Protein AF-T1AMI5-F1 (afdb_monomer)

Foldseek 3Di:
DDDDDDDDDPDPPPDDDDDDPDDPPPPPPPCVPFPFLPDAAPADKDKDKAQAAVLNVDDPVNVLVCCCVVQVDDSSQKGTWAGDNGMIITIGHPPGDDDD

pLDDT: mean 73.25, std 20.57, range [38.28, 97.75]

Solvent-accessible surface area (backbone atoms only — not comparable to full-atom values): 6698 Å² total; per-residue (Å²): 142,84,82,89,80,88,80,83,79,80,76,77,86,85,78,78,80,84,80,77,94,64,78,77,71,78,69,72,72,80,77,70,61,81,78,77,72,85,75,52,58,94,64,64,69,40,79,44,82,42,90,49,12,48,76,76,70,56,50,71,70,56,54,52,50,49,47,25,70,76,66,74,40,57,73,49,45,48,55,63,72,49,76,36,59,65,28,26,40,38,27,32,55,66,84,59,79,73,88,125

Sequence (100 aa):
DAPSARTREFAPDARDERHERGERPARPGAERGARATSGGTSGPLVTYRVEVGRRHGVKVGNLVGAIANEGGLDNSQIGSIALQGDHSFVDLPADLPAAT

Radius of gyration: 26.97 Å; Cα contacts (8 Å, |Δi|>4): 107; chains: 1; bounding box: 30×49×85 Å

Structure (mmCIF, N/CA/C/O backbone):
data_AF-T1AMI5-F1
#
_entry.id   AF-T1AMI5-F1
#
loop_
_atom_site.group_PDB
_atom_site.id
_atom_site.type_symbol
_atom_site.label_atom_id
_atom_site.label_alt_id
_atom_site.label_comp_id
_atom_site.label_asym_id
_atom_site.label_entity_id
_atom_site.label_seq_id
_atom_site.pdbx_PDB_ins_code
_atom_site.Cartn_x
_atom_site.Cartn_y
_atom_site.Cartn_z
_atom_site.occupancy
_atom_site.B_iso_or_equiv
_atom_site.auth_seq_id
_atom_site.auth_comp_id
_atom_site.auth_asym_id
_atom_site.auth_atom_id
_atom_site.pdbx_PDB_model_num
ATOM 1 N N . ASP A 1 1 ? -7.106 -37.668 68.600 1.00 43.09 1 ASP A N 1
ATOM 2 C CA . ASP A 1 1 ? -8.495 -37.224 68.760 1.00 43.09 1 ASP A CA 1
ATOM 3 C C . ASP A 1 1 ? -8.573 -35.770 68.319 1.00 43.09 1 ASP A C 1
ATOM 5 O O . ASP A 1 1 ? -7.793 -34.966 68.812 1.00 43.09 1 ASP A O 1
ATOM 9 N N . ALA A 1 2 ? -9.372 -35.466 67.299 1.00 54.31 2 ALA A N 1
ATOM 10 C CA . ALA A 1 2 ? -9.633 -34.104 66.828 1.00 54.31 2 ALA A CA 1
ATOM 11 C C . ALA A 1 2 ? -11.127 -33.839 67.015 1.00 54.31 2 ALA A C 1
ATOM 13 O O . 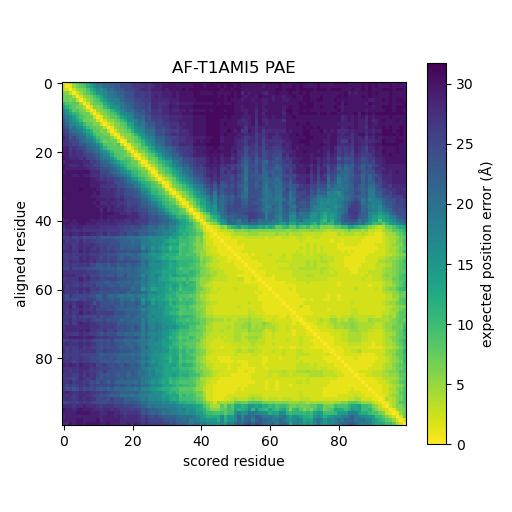ALA A 1 2 ? -11.918 -34.757 66.787 1.00 54.31 2 ALA A O 1
ATOM 14 N N . PRO A 1 3 ? -11.529 -32.603 67.353 1.00 51.66 3 PRO A N 1
ATOM 15 C CA . PRO A 1 3 ? -12.288 -31.876 66.331 1.00 51.66 3 PRO A CA 1
ATOM 16 C C . PRO A 1 3 ? -12.126 -30.337 66.320 1.00 51.66 3 PRO A C 1
ATOM 18 O O . PRO A 1 3 ? -11.943 -29.687 67.340 1.00 51.66 3 PRO A O 1
ATOM 21 N N . SER A 1 4 ? -12.269 -29.793 65.103 1.00 51.28 4 SER A N 1
ATOM 22 C CA . SER A 1 4 ? -12.987 -28.568 64.693 1.00 51.28 4 SER A CA 1
ATOM 23 C C . SER A 1 4 ? -12.903 -27.276 65.523 1.00 51.28 4 SER A C 1
ATOM 25 O O . SER A 1 4 ? -13.499 -27.185 66.586 1.00 51.28 4 SER A O 1
ATOM 27 N N . ALA A 1 5 ? -12.454 -26.174 64.905 1.00 52.03 5 ALA A N 1
ATOM 28 C CA . ALA A 1 5 ? -13.336 -25.268 64.145 1.00 52.03 5 ALA A CA 1
ATOM 29 C C . ALA A 1 5 ? -12.593 -24.007 63.636 1.00 52.03 5 ALA A C 1
ATOM 31 O O . ALA A 1 5 ? -11.904 -23.330 64.386 1.00 52.03 5 ALA A O 1
ATOM 32 N N . ARG A 1 6 ? -12.750 -23.747 62.327 1.00 55.44 6 ARG A N 1
ATOM 33 C CA . ARG A 1 6 ? -13.012 -22.467 61.619 1.00 55.44 6 ARG A CA 1
ATOM 34 C C . ARG A 1 6 ? -12.678 -21.181 62.406 1.00 55.44 6 ARG A C 1
ATOM 36 O O . ARG A 1 6 ? -13.206 -20.958 63.480 1.00 55.44 6 ARG A O 1
ATOM 43 N N . THR A 1 7 ? -11.857 -20.264 61.906 1.00 53.69 7 THR A N 1
ATOM 44 C CA . THR A 1 7 ? -12.168 -19.394 60.761 1.00 53.69 7 THR A CA 1
ATOM 45 C C . THR A 1 7 ? -10.886 -18.641 60.417 1.00 53.69 7 THR A C 1
ATOM 47 O O . THR A 1 7 ? -10.389 -17.885 61.245 1.00 53.69 7 THR A O 1
ATOM 50 N N . ARG A 1 8 ? -10.326 -18.833 59.220 1.00 55.00 8 ARG A N 1
ATOM 51 C CA . ARG A 1 8 ? -9.407 -17.833 58.666 1.00 55.00 8 ARG A CA 1
ATOM 52 C C . ARG A 1 8 ? -10.261 -16.897 57.835 1.00 55.00 8 ARG A C 1
ATOM 54 O O . ARG A 1 8 ? -10.808 -17.309 56.816 1.00 55.00 8 ARG A O 1
ATOM 61 N N . GLU A 1 9 ? -10.437 -15.697 58.372 1.00 49.88 9 GLU A N 1
ATOM 62 C CA . GLU A 1 9 ? -10.946 -14.521 57.680 1.00 49.88 9 GLU A CA 1
ATOM 63 C C . GLU A 1 9 ? -10.389 -14.479 56.257 1.00 49.88 9 GLU A C 1
ATOM 65 O O . GLU A 1 9 ? -9.185 -14.341 56.041 1.00 49.88 9 GLU A O 1
ATOM 70 N N . PHE A 1 10 ? -11.283 -14.614 55.283 1.00 46.84 10 PHE A N 1
ATOM 71 C CA . PHE A 1 10 ? -11.031 -14.101 53.951 1.00 46.84 10 PHE A CA 1
ATOM 72 C C . PHE A 1 10 ? -11.017 -12.582 54.079 1.00 46.84 10 PHE A C 1
ATOM 74 O O . PHE A 1 10 ? -12.075 -11.960 54.139 1.00 46.84 10 PHE A O 1
ATOM 81 N N . ALA A 1 11 ? -9.827 -11.995 54.164 1.00 59.62 11 ALA A N 1
ATOM 82 C CA . ALA A 1 11 ? -9.664 -10.572 53.931 1.00 59.62 11 ALA A CA 1
ATOM 83 C C . ALA A 1 11 ? -10.049 -10.299 52.465 1.00 59.62 11 ALA A C 1
ATOM 85 O O . ALA A 1 11 ? -9.413 -10.865 51.570 1.00 59.62 11 ALA A O 1
ATOM 86 N N . PR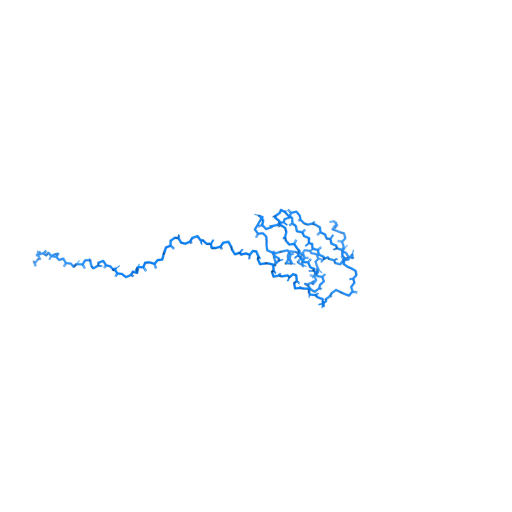O A 1 12 ? -11.092 -9.502 52.176 1.00 54.50 12 PRO A N 1
ATOM 87 C CA . PRO A 1 12 ? -11.309 -9.037 50.820 1.00 54.50 12 PRO A CA 1
ATOM 88 C C . PRO A 1 12 ? -10.195 -8.043 50.492 1.00 54.50 12 PRO A C 1
ATOM 90 O O . PRO A 1 12 ? -10.016 -7.039 51.184 1.00 54.50 12 PRO A O 1
ATOM 93 N N . ASP A 1 13 ? -9.431 -8.363 49.452 1.00 52.03 13 ASP A N 1
ATOM 94 C CA . ASP A 1 13 ? -8.399 -7.515 48.868 1.00 52.03 13 ASP A CA 1
ATOM 95 C C . ASP A 1 13 ? -9.061 -6.253 48.293 1.00 52.03 13 ASP A C 1
ATOM 97 O O . ASP A 1 13 ? -9.496 -6.189 47.145 1.00 52.03 13 ASP A O 1
ATOM 101 N N . ALA A 1 14 ? -9.255 -5.262 49.158 1.00 55.84 14 ALA A N 1
ATOM 102 C CA . ALA A 1 14 ? -9.802 -3.962 48.819 1.00 55.84 14 ALA A CA 1
ATOM 103 C C . ALA A 1 14 ? -8.656 -3.019 48.443 1.00 55.84 14 ALA A C 1
ATOM 105 O O . ALA A 1 14 ? -8.341 -2.090 49.186 1.00 55.84 14 ALA A O 1
ATOM 106 N N . ARG A 1 15 ? -8.023 -3.273 47.293 1.00 54.84 15 ARG A N 1
ATOM 107 C CA . ARG A 1 15 ? -7.185 -2.303 46.574 1.00 54.84 15 ARG A CA 1
ATOM 108 C C . ARG A 1 15 ? -7.224 -2.590 45.075 1.00 54.84 15 ARG A C 1
ATOM 110 O O . ARG A 1 15 ? -6.420 -3.345 44.560 1.00 54.84 15 ARG A O 1
ATOM 117 N N . ASP A 1 16 ? -8.174 -1.981 44.386 1.00 47.94 16 ASP A N 1
ATOM 118 C CA . ASP A 1 16 ? -7.812 -0.909 43.461 1.00 47.94 16 ASP A CA 1
ATOM 119 C C . ASP A 1 16 ? -9.097 -0.203 43.046 1.00 47.94 16 ASP A C 1
ATOM 121 O O . ASP A 1 16 ? -9.961 -0.718 42.331 1.00 47.94 16 ASP A O 1
ATOM 125 N N . GLU A 1 17 ? -9.255 0.985 43.608 1.00 49.00 17 GLU A N 1
ATOM 126 C CA . GLU A 1 17 ? -10.208 1.949 43.120 1.00 49.00 17 GLU A CA 1
ATOM 127 C C . GLU A 1 17 ? -9.900 2.253 41.654 1.00 49.00 17 GLU A C 1
ATOM 129 O O . GLU A 1 17 ? -8.752 2.497 41.302 1.00 49.00 17 GLU A O 1
ATOM 134 N N . ARG A 1 18 ? -10.971 2.430 40.872 1.00 48.28 18 ARG A N 1
ATOM 135 C CA . ARG A 1 18 ? -11.018 3.441 39.810 1.00 48.28 18 ARG A CA 1
ATOM 136 C C . ARG A 1 18 ? -10.101 3.124 38.626 1.00 48.28 18 ARG A C 1
ATOM 138 O O . ARG A 1 18 ? -8.921 3.414 38.635 1.00 48.28 18 ARG A O 1
ATOM 145 N N . HIS A 1 19 ? -10.696 2.686 37.526 1.00 45.66 19 HIS A N 1
ATOM 146 C CA . HIS A 1 19 ? -10.745 3.574 36.371 1.00 45.66 19 HIS A CA 1
ATOM 147 C C . HIS A 1 19 ? -12.019 3.297 35.598 1.00 45.66 19 HIS A C 1
ATOM 149 O O . HIS A 1 19 ? -12.376 2.161 35.278 1.00 45.66 19 HIS A O 1
ATOM 155 N N . GLU A 1 20 ? -12.728 4.389 35.377 1.00 54.12 20 GLU A N 1
ATOM 156 C CA . GLU A 1 20 ? -13.937 4.456 34.609 1.00 54.12 20 GLU A CA 1
ATOM 157 C C . GLU A 1 20 ? -13.787 3.752 33.264 1.00 54.12 20 GLU A C 1
ATOM 159 O O . GLU A 1 20 ? -12.751 3.775 32.596 1.00 54.12 20 GLU A O 1
ATOM 164 N N . ARG A 1 21 ? -14.910 3.177 32.851 1.00 52.81 21 ARG A N 1
ATOM 165 C CA . ARG A 1 21 ? -15.291 2.952 31.465 1.00 52.81 21 ARG A CA 1
ATOM 166 C C . ARG A 1 21 ? -15.251 4.296 30.725 1.00 52.81 21 ARG A C 1
ATOM 168 O O . ARG A 1 21 ? -16.284 4.893 30.457 1.00 52.81 21 ARG A O 1
ATOM 175 N N . GLY A 1 22 ? -14.049 4.784 30.453 1.00 44.69 22 GLY A N 1
ATOM 176 C CA . GLY A 1 22 ? -13.788 5.919 29.593 1.00 44.69 22 GLY A CA 1
ATOM 177 C C . GLY A 1 22 ? -13.778 5.417 28.164 1.00 44.69 22 GLY A C 1
ATOM 178 O O . GLY A 1 22 ? -12.967 4.562 27.798 1.00 44.69 22 GLY A O 1
ATOM 179 N N . GLU A 1 23 ? -14.725 5.912 27.379 1.00 54.06 23 GLU A N 1
ATOM 180 C CA . GLU A 1 23 ? -14.743 5.817 25.929 1.00 54.06 23 GLU A CA 1
ATOM 181 C C . GLU A 1 23 ? -13.323 5.920 25.380 1.00 54.06 23 GLU A C 1
ATOM 183 O O . GLU A 1 23 ? -12.625 6.913 25.580 1.00 54.06 23 GLU A O 1
ATOM 188 N N . ARG A 1 24 ? -12.872 4.855 24.713 1.00 51.00 24 ARG A N 1
ATOM 189 C CA . ARG A 1 24 ? -11.605 4.857 23.991 1.00 51.00 24 ARG A CA 1
ATOM 190 C C . ARG A 1 24 ? -11.660 6.068 23.056 1.00 51.00 24 ARG A C 1
ATOM 192 O O . ARG A 1 24 ? -12.481 6.032 22.137 1.00 51.00 24 ARG A O 1
ATOM 199 N N . PRO A 1 25 ? -10.843 7.119 23.261 1.00 45.47 25 PRO A N 1
ATOM 200 C CA . PRO A 1 25 ? -10.898 8.274 22.390 1.00 45.47 25 PRO A CA 1
ATOM 201 C C . PRO A 1 25 ? -10.651 7.754 20.981 1.00 45.47 25 PRO A C 1
ATOM 203 O O . PRO A 1 25 ? -9.682 7.017 20.745 1.00 45.47 25 PRO A O 1
ATOM 206 N N . ALA A 1 26 ? -11.578 8.064 20.072 1.00 55.66 26 ALA A N 1
ATOM 207 C CA . ALA A 1 26 ? -11.365 7.904 18.65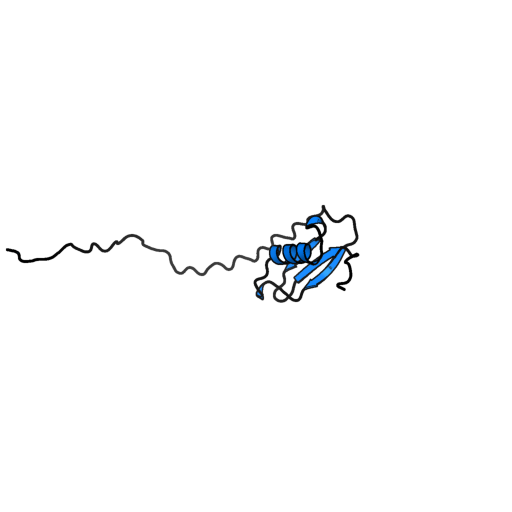0 1.00 55.66 26 ALA A CA 1
ATOM 208 C C . ALA A 1 26 ? -10.067 8.649 18.368 1.00 55.66 26 ALA A C 1
ATOM 210 O O . ALA A 1 26 ? -10.039 9.877 18.382 1.00 55.66 26 ALA A O 1
ATOM 211 N N . ARG A 1 27 ? -8.963 7.900 18.251 1.00 53.28 27 ARG A N 1
ATOM 212 C CA . ARG A 1 27 ? -7.669 8.476 17.909 1.00 53.28 27 ARG A CA 1
ATOM 213 C C . ARG A 1 27 ? -7.954 9.269 16.640 1.00 53.28 27 ARG A C 1
ATOM 215 O O . ARG A 1 27 ? -8.378 8.619 15.676 1.00 53.28 27 ARG A O 1
ATOM 222 N N . PRO A 1 28 ? -7.814 10.610 16.642 1.00 45.84 28 PRO A N 1
ATOM 223 C CA . PRO A 1 28 ? -7.955 11.367 15.414 1.00 45.84 28 PRO A CA 1
ATOM 224 C C . PRO A 1 28 ? -7.029 10.668 14.440 1.00 45.84 28 PRO A C 1
ATOM 226 O O . PRO A 1 28 ? -5.884 10.353 14.799 1.00 45.84 28 PRO A O 1
ATOM 229 N N . GLY A 1 29 ? -7.625 10.233 13.324 1.00 52.66 29 GLY A N 1
ATOM 230 C CA . GLY A 1 29 ? -6.984 9.372 12.350 1.00 52.66 29 GLY A CA 1
ATOM 231 C C . GLY A 1 29 ? -5.572 9.876 12.191 1.00 52.66 29 GLY A C 1
ATOM 232 O O . GLY A 1 29 ? -5.377 11.072 12.024 1.00 52.66 29 GLY A O 1
ATOM 233 N N . ALA A 1 30 ? -4.595 9.000 12.402 1.00 52.62 30 ALA A N 1
ATOM 234 C CA . ALA A 1 30 ? -3.215 9.371 12.216 1.00 52.62 30 ALA A CA 1
ATOM 235 C C . ALA A 1 30 ? -3.061 9.703 10.731 1.00 52.62 30 ALA A C 1
ATOM 237 O O . ALA A 1 30 ? -2.691 8.854 9.926 1.00 52.62 30 ALA A O 1
ATOM 238 N N . GLU A 1 31 ? -3.323 10.962 10.394 1.00 53.62 31 GLU A N 1
ATOM 239 C CA . GLU A 1 31 ? -2.816 11.708 9.256 1.00 53.62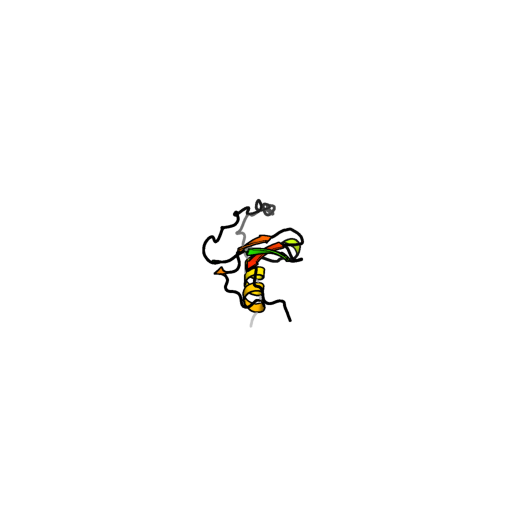 31 GLU A CA 1
ATOM 240 C C . GLU A 1 31 ? -1.316 11.894 9.485 1.00 53.62 31 GLU A C 1
ATOM 242 O O . GLU A 1 31 ? -0.758 12.983 9.380 1.00 53.62 31 GLU A O 1
ATOM 247 N N . ARG A 1 32 ? -0.631 10.807 9.865 1.00 54.09 32 ARG A N 1
ATOM 248 C CA . ARG A 1 32 ? 0.808 10.724 9.774 1.00 54.09 32 ARG A CA 1
ATOM 249 C C . ARG A 1 32 ? 1.021 10.648 8.276 1.00 54.09 32 ARG A C 1
ATOM 251 O O . ARG A 1 32 ? 0.945 9.570 7.688 1.00 54.09 32 ARG A O 1
ATOM 258 N N . GLY A 1 33 ? 1.081 11.849 7.700 1.00 44.84 33 GLY A N 1
ATOM 259 C CA . GLY A 1 33 ? 1.195 12.113 6.287 1.00 44.84 33 GLY A CA 1
ATOM 260 C C . GLY A 1 33 ? 2.188 11.144 5.697 1.00 44.84 33 GLY A C 1
ATOM 261 O O . GLY A 1 33 ? 3.171 10.794 6.360 1.00 44.84 33 GLY A O 1
ATOM 262 N N . ALA A 1 34 ? 1.852 10.687 4.492 1.00 52.41 34 ALA A N 1
ATOM 263 C CA . ALA A 1 34 ? 2.719 9.934 3.613 1.00 52.41 34 ALA A CA 1
ATOM 264 C C . ALA A 1 34 ? 4.166 10.313 3.919 1.00 52.41 34 ALA A C 1
ATOM 266 O O . ALA A 1 34 ? 4.606 11.425 3.617 1.00 52.41 34 ALA A O 1
ATOM 267 N N . ARG A 1 35 ? 4.881 9.430 4.628 1.00 52.84 35 ARG A N 1
ATOM 268 C CA . ARG A 1 35 ? 6.321 9.573 4.734 1.00 52.84 35 ARG A CA 1
ATOM 269 C C . ARG A 1 35 ? 6.764 9.266 3.325 1.00 52.84 35 ARG A C 1
ATOM 271 O O . ARG A 1 35 ? 6.862 8.099 2.976 1.00 52.84 35 ARG A O 1
ATOM 278 N N . ALA A 1 36 ? 6.866 10.316 2.516 1.00 50.12 36 ALA A N 1
ATOM 279 C CA . ALA A 1 36 ? 7.386 10.246 1.176 1.00 50.12 36 ALA A CA 1
ATOM 280 C C . ALA A 1 36 ? 8.768 9.624 1.326 1.00 50.12 36 ALA A C 1
ATOM 282 O O . ALA A 1 36 ? 9.725 10.276 1.749 1.00 50.12 36 ALA A O 1
ATOM 283 N N . THR A 1 37 ? 8.852 8.323 1.076 1.00 52.38 37 THR A N 1
ATOM 284 C CA . THR A 1 37 ? 10.104 7.616 0.873 1.00 52.38 37 THR A CA 1
ATOM 285 C C . THR A 1 37 ? 10.569 8.001 -0.523 1.00 52.38 37 THR A C 1
ATOM 287 O O . THR A 1 37 ? 10.614 7.196 -1.445 1.00 52.38 37 THR A O 1
ATOM 290 N N . SER A 1 38 ? 10.864 9.291 -0.693 1.00 49.22 38 SER A N 1
ATOM 291 C CA . SER A 1 38 ? 11.611 9.812 -1.826 1.00 49.22 38 SER A CA 1
ATOM 292 C C . SER A 1 38 ? 13.035 9.294 -1.669 1.00 49.22 38 SER A C 1
ATOM 294 O O . SER A 1 38 ? 13.871 9.926 -1.030 1.00 49.22 38 SER A O 1
ATOM 296 N N . GLY A 1 39 ? 13.278 8.083 -2.153 1.00 49.41 39 GLY A N 1
ATOM 297 C CA . GLY A 1 39 ? 14.581 7.438 -2.072 1.00 49.41 39 GLY A CA 1
ATOM 298 C C . GLY A 1 39 ? 14.460 5.935 -2.239 1.00 49.41 39 GLY A C 1
ATOM 299 O O . GLY A 1 39 ? 14.581 5.206 -1.261 1.00 49.41 39 GLY A O 1
ATOM 300 N N . GLY A 1 40 ? 14.196 5.474 -3.461 1.00 50.84 40 GLY A N 1
ATOM 301 C CA . GLY A 1 40 ? 14.242 4.040 -3.741 1.00 50.84 40 GLY A CA 1
ATOM 302 C C . GLY A 1 40 ? 13.877 3.640 -5.164 1.00 50.84 40 GLY A C 1
ATOM 303 O O . GLY A 1 40 ? 14.542 2.787 -5.739 1.00 50.84 40 GLY A O 1
ATOM 304 N N . THR A 1 41 ? 12.905 4.307 -5.786 1.00 54.84 41 THR A N 1
ATOM 305 C CA . THR A 1 41 ? 12.563 4.021 -7.182 1.00 54.84 41 THR A CA 1
ATOM 306 C C . THR A 1 41 ? 13.231 5.036 -8.107 1.00 54.84 41 THR A C 1
ATOM 308 O O . THR A 1 41 ? 13.009 6.242 -8.011 1.00 54.84 41 THR A O 1
ATOM 311 N N . SER A 1 42 ? 14.120 4.565 -8.979 1.00 58.50 42 SER A N 1
ATOM 312 C CA . SER A 1 42 ? 14.767 5.408 -9.997 1.00 58.50 42 SER A CA 1
ATOM 313 C C . SER A 1 42 ? 13.923 5.511 -11.282 1.00 58.50 42 SER A C 1
ATOM 315 O O . SER A 1 42 ? 14.335 6.157 -12.240 1.00 58.50 42 SER A O 1
ATOM 317 N N . GLY A 1 43 ? 12.741 4.878 -11.314 1.00 72.88 43 GLY A N 1
ATOM 318 C CA . GLY A 1 43 ? 11.888 4.753 -12.497 1.00 72.88 43 GLY A CA 1
ATOM 319 C C . GLY A 1 43 ? 10.474 5.324 -12.322 1.00 72.88 43 GLY A C 1
ATOM 320 O O . GLY A 1 43 ? 10.090 5.721 -11.219 1.00 72.88 43 GLY A O 1
ATOM 321 N N . PRO A 1 44 ? 9.685 5.377 -13.412 1.00 82.94 44 PRO A N 1
ATOM 322 C CA . PRO A 1 44 ? 8.300 5.832 -13.366 1.00 82.94 44 PRO A CA 1
ATOM 323 C C . PRO A 1 44 ? 7.456 4.927 -12.461 1.00 82.94 44 PRO A C 1
ATOM 325 O O . PRO A 1 44 ? 7.515 3.699 -12.556 1.00 82.94 44 PRO A O 1
ATOM 328 N N . LEU A 1 45 ? 6.655 5.557 -11.603 1.00 89.19 45 LEU A N 1
ATOM 329 C CA . LEU A 1 45 ? 5.658 4.893 -10.771 1.00 89.19 45 LEU A CA 1
ATOM 330 C C . LEU A 1 45 ? 4.271 4.990 -11.408 1.00 89.19 45 LEU A C 1
ATOM 332 O O . LEU A 1 45 ? 3.926 5.998 -12.026 1.00 89.19 45 LEU A O 1
ATOM 336 N N . VAL A 1 46 ? 3.466 3.955 -11.200 1.00 91.88 46 VAL A N 1
ATOM 337 C CA . VAL A 1 46 ? 2.051 3.877 -11.561 1.00 91.88 46 VAL A CA 1
ATOM 338 C C . VAL A 1 46 ? 1.252 3.580 -10.299 1.00 91.88 46 VAL A C 1
ATOM 340 O O . VAL A 1 46 ? 1.615 2.703 -9.514 1.00 91.88 46 VAL A O 1
ATOM 343 N N . THR A 1 47 ? 0.156 4.309 -10.102 1.00 93.50 47 THR A N 1
ATOM 344 C CA . THR A 1 47 ? -0.744 4.100 -8.968 1.00 93.50 47 THR A CA 1
ATOM 345 C C . THR A 1 47 ? -1.753 3.000 -9.288 1.00 93.50 47 THR A C 1
ATOM 347 O O . THR A 1 47 ? -2.577 3.135 -10.192 1.00 93.50 47 THR A O 1
ATOM 350 N N . TYR A 1 48 ? -1.731 1.933 -8.497 1.00 93.00 48 TYR A N 1
ATOM 351 C CA . TYR A 1 48 ? -2.675 0.822 -8.558 1.00 93.00 48 TYR A CA 1
ATOM 352 C C . TYR A 1 48 ? -3.711 0.926 -7.442 1.00 93.00 48 TYR A C 1
ATOM 354 O O . TYR A 1 48 ? -3.412 1.375 -6.334 1.00 93.00 48 TYR A O 1
ATOM 362 N N . ARG A 1 49 ? -4.936 0.469 -7.721 1.00 94.94 49 ARG A N 1
ATOM 363 C CA . ARG A 1 49 ? -5.995 0.308 -6.720 1.00 94.94 49 ARG A CA 1
ATOM 364 C C . ARG A 1 49 ? -6.0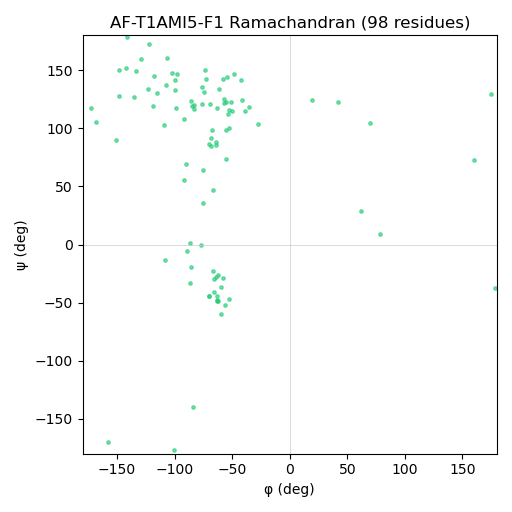71 -1.150 -6.284 1.00 94.94 49 ARG A C 1
ATOM 366 O O . ARG A 1 49 ? -6.137 -2.045 -7.117 1.00 94.94 49 ARG A O 1
ATOM 373 N N . VAL A 1 50 ? -6.125 -1.367 -4.977 1.00 94.56 50 VAL A N 1
ATOM 374 C CA . VAL A 1 50 ? -6.343 -2.681 -4.368 1.00 94.56 50 VAL A CA 1
ATOM 375 C C . VAL A 1 50 ? -7.678 -2.649 -3.630 1.00 94.56 50 VAL A C 1
ATOM 377 O O . VAL A 1 50 ? -7.908 -1.749 -2.823 1.00 94.56 50 VAL A O 1
ATOM 380 N N . GLU A 1 51 ? -8.551 -3.630 -3.861 1.00 96.94 51 GLU A N 1
ATOM 381 C CA . GLU A 1 51 ? -9.897 -3.733 -3.257 1.00 96.94 51 GLU A CA 1
ATOM 382 C C . GLU A 1 51 ? -9.872 -4.193 -1.784 1.00 96.94 51 GLU A C 1
ATOM 384 O O . GLU A 1 51 ? -10.728 -4.943 -1.324 1.00 96.94 51 GLU A O 1
ATOM 389 N N . VAL A 1 52 ? -8.858 -3.769 -1.028 1.00 95.19 52 VAL A N 1
ATOM 390 C CA . VAL A 1 52 ? -8.760 -3.982 0.418 1.00 95.19 52 VAL A CA 1
ATOM 391 C C . VAL A 1 52 ? -8.367 -2.678 1.098 1.00 95.19 52 VAL A C 1
ATOM 393 O O . VAL A 1 52 ? -7.658 -1.852 0.529 1.00 95.19 52 VAL A O 1
ATOM 396 N N . GLY A 1 53 ? -8.814 -2.475 2.334 1.00 95.88 53 GLY A N 1
ATOM 397 C CA . GLY A 1 53 ? -8.729 -1.184 3.015 1.00 95.88 53 GLY A CA 1
ATOM 398 C C . GLY A 1 53 ? -8.800 -1.325 4.530 1.00 95.88 53 GLY A C 1
ATOM 399 O O . GLY A 1 53 ? -8.752 -2.429 5.076 1.00 95.88 53 GLY A O 1
ATOM 400 N N . ARG A 1 54 ? -8.932 -0.198 5.232 1.00 94.94 54 ARG A N 1
ATOM 401 C CA . ARG A 1 54 ? -8.930 -0.139 6.703 1.00 94.94 54 ARG A CA 1
ATOM 402 C C . ARG A 1 54 ? -10.053 -0.962 7.331 1.00 94.94 54 ARG A C 1
ATOM 404 O O . ARG A 1 54 ? -9.832 -1.568 8.376 1.00 94.94 54 ARG A O 1
ATOM 411 N N . ARG A 1 55 ? -11.238 -1.004 6.710 1.00 96.44 55 ARG A N 1
ATOM 412 C CA . ARG A 1 55 ? -12.386 -1.794 7.197 1.00 96.44 55 ARG A CA 1
ATOM 413 C C . ARG A 1 55 ? -12.127 -3.294 7.149 1.00 96.44 55 ARG A C 1
ATOM 415 O O . ARG A 1 55 ? -12.609 -4.018 8.009 1.00 96.44 55 ARG A O 1
ATOM 422 N N . HIS A 1 56 ? -11.295 -3.727 6.209 1.00 97.06 56 HIS A N 1
ATOM 423 C CA . HIS A 1 56 ? -10.837 -5.106 6.084 1.00 97.06 56 HIS A CA 1
ATOM 424 C C . HIS A 1 56 ? -9.739 -5.467 7.106 1.00 97.06 56 HIS A C 1
ATOM 426 O O . HIS A 1 56 ? -9.252 -6.590 7.116 1.00 97.06 56 HIS A O 1
ATOM 432 N N . GLY A 1 57 ? -9.320 -4.528 7.968 1.00 95.12 57 GLY A N 1
ATOM 433 C CA . GLY A 1 57 ? -8.272 -4.749 8.971 1.00 95.12 57 GLY A CA 1
ATOM 434 C C . GLY A 1 57 ? -6.843 -4.705 8.417 1.00 95.12 57 GLY A C 1
ATOM 435 O O . GLY A 1 57 ? -5.897 -5.009 9.145 1.00 95.12 57 GLY A O 1
ATOM 436 N N . VAL A 1 58 ? -6.670 -4.302 7.155 1.00 95.00 58 VAL A N 1
ATOM 437 C CA . VAL A 1 58 ? -5.368 -4.257 6.481 1.00 95.00 58 VAL A CA 1
ATOM 438 C C . VAL A 1 58 ? -4.549 -3.057 6.955 1.00 95.00 58 VAL A C 1
ATOM 440 O O . VAL A 1 58 ? -5.045 -1.931 7.059 1.00 95.00 58 VAL A O 1
ATOM 443 N N . LYS A 1 59 ? -3.262 -3.293 7.226 1.00 95.56 59 LYS A N 1
ATOM 444 C CA . LYS A 1 59 ? -2.265 -2.255 7.521 1.00 95.56 59 LYS A CA 1
ATOM 445 C C . LYS A 1 59 ? -1.316 -2.077 6.337 1.00 95.56 59 LYS A C 1
ATOM 447 O O . LYS A 1 59 ? -1.132 -2.990 5.540 1.00 95.56 59 LYS A O 1
ATOM 452 N N . VAL A 1 60 ? -0.630 -0.931 6.285 1.00 94.06 60 VAL A N 1
ATOM 453 C CA . VAL A 1 60 ? 0.377 -0.624 5.248 1.00 94.06 60 VAL A CA 1
ATOM 454 C C . VAL A 1 60 ? 1.425 -1.734 5.144 1.00 94.06 60 VAL A C 1
ATOM 456 O O . VAL A 1 60 ? 1.680 -2.226 4.055 1.00 94.06 60 VAL A O 1
ATOM 459 N N . GLY A 1 61 ? 1.961 -2.205 6.276 1.00 94.50 61 GLY A N 1
ATOM 460 C CA . GLY A 1 61 ? 2.954 -3.285 6.280 1.00 94.50 61 GLY A CA 1
ATOM 461 C C . GLY A 1 61 ? 2.444 -4.615 5.715 1.00 94.50 61 GLY A C 1
ATOM 462 O O . GLY A 1 61 ? 3.239 -5.387 5.194 1.00 94.50 61 GLY A O 1
ATOM 463 N N . ASN A 1 62 ? 1.131 -4.877 5.768 1.00 95.62 62 ASN A N 1
ATOM 464 C CA . ASN A 1 62 ? 0.560 -6.062 5.128 1.00 95.62 62 ASN A CA 1
ATOM 465 C C . ASN A 1 62 ? 0.594 -5.932 3.602 1.00 95.62 62 ASN A C 1
ATOM 467 O O . ASN A 1 62 ? 0.990 -6.880 2.935 1.00 95.62 62 ASN A O 1
ATOM 471 N N . LEU A 1 63 ? 0.224 -4.760 3.068 1.00 93.31 63 LEU A N 1
ATOM 472 C CA . LEU A 1 63 ? 0.285 -4.475 1.629 1.00 93.31 63 LEU A CA 1
ATOM 473 C C . LEU A 1 63 ? 1.727 -4.515 1.118 1.00 93.31 63 LEU A C 1
ATOM 475 O O . LEU A 1 63 ? 1.993 -5.192 0.136 1.00 93.31 63 LEU A O 1
ATOM 479 N N . VAL A 1 64 ? 2.656 -3.854 1.817 1.00 94.19 64 VAL A N 1
ATOM 480 C CA . VAL A 1 64 ? 4.088 -3.875 1.474 1.00 94.19 64 VAL A CA 1
ATOM 481 C C . VAL A 1 64 ? 4.616 -5.303 1.437 1.00 94.19 64 VAL A C 1
ATOM 483 O O . VAL A 1 64 ? 5.207 -5.701 0.444 1.00 94.19 64 VAL A O 1
ATOM 486 N N . GLY A 1 65 ? 4.389 -6.082 2.500 1.00 94.38 65 GLY A N 1
ATOM 487 C CA . GLY A 1 65 ? 4.905 -7.446 2.587 1.00 94.38 65 GLY A CA 1
ATOM 488 C C . GLY A 1 65 ? 4.332 -8.356 1.505 1.00 94.38 65 GLY A C 1
ATOM 489 O O . GLY A 1 65 ? 5.083 -9.086 0.873 1.00 94.38 65 GLY A O 1
ATOM 490 N N . ALA A 1 66 ? 3.023 -8.281 1.255 1.00 93.56 66 ALA A N 1
ATOM 491 C CA . ALA A 1 66 ? 2.391 -9.061 0.197 1.00 93.56 66 ALA A CA 1
ATOM 492 C C . ALA A 1 66 ? 2.941 -8.683 -1.184 1.00 93.56 66 ALA A C 1
ATOM 494 O O . ALA A 1 66 ? 3.342 -9.554 -1.941 1.00 93.56 66 ALA A O 1
ATOM 495 N N . ILE A 1 67 ? 3.021 -7.391 -1.499 1.00 90.50 67 ILE A N 1
ATOM 496 C CA . ILE A 1 67 ? 3.510 -6.930 -2.802 1.00 90.50 67 ILE A CA 1
ATOM 497 C C . ILE A 1 67 ? 4.992 -7.262 -2.991 1.00 90.50 67 ILE A C 1
ATOM 499 O O . ILE A 1 67 ? 5.382 -7.689 -4.071 1.00 90.50 67 ILE A O 1
ATOM 503 N N . ALA A 1 68 ? 5.816 -7.094 -1.958 1.00 91.62 68 ALA A N 1
ATOM 504 C CA . ALA A 1 68 ? 7.231 -7.432 -2.027 1.00 91.62 68 ALA A CA 1
ATOM 505 C C . ALA A 1 68 ? 7.434 -8.936 -2.257 1.00 91.62 68 ALA A C 1
ATOM 507 O O . ALA A 1 68 ? 8.161 -9.335 -3.165 1.00 91.62 68 ALA A O 1
ATOM 508 N N . ASN A 1 69 ? 6.743 -9.768 -1.470 1.00 90.81 69 ASN A N 1
ATOM 509 C CA . ASN A 1 69 ? 6.884 -11.219 -1.537 1.00 90.81 69 ASN A CA 1
ATOM 510 C C . ASN A 1 69 ? 6.302 -11.811 -2.829 1.00 90.81 69 ASN A C 1
ATOM 512 O O . ASN A 1 69 ? 6.948 -12.656 -3.439 1.00 90.81 69 ASN A O 1
ATOM 516 N N . GLU A 1 70 ? 5.110 -11.376 -3.252 1.00 89.75 70 GLU A N 1
ATOM 517 C CA . GLU A 1 70 ? 4.415 -11.935 -4.423 1.00 89.75 70 GLU A CA 1
ATOM 518 C C . GLU A 1 70 ? 4.845 -11.271 -5.739 1.00 89.75 70 GLU A C 1
ATOM 520 O O . GLU A 1 70 ? 4.875 -11.910 -6.786 1.00 89.75 70 GLU A O 1
ATOM 525 N N . GLY A 1 71 ? 5.181 -9.979 -5.706 1.00 84.62 71 GLY A N 1
ATOM 526 C CA . GLY A 1 71 ? 5.610 -9.213 -6.878 1.00 84.62 71 GLY A CA 1
ATOM 527 C C . GLY A 1 71 ? 7.116 -9.258 -7.139 1.00 84.62 71 GLY A C 1
ATOM 528 O O . GLY A 1 71 ? 7.567 -8.694 -8.133 1.00 84.62 71 GLY A O 1
ATOM 529 N N . GLY A 1 72 ? 7.901 -9.878 -6.250 1.00 87.56 72 GLY A N 1
ATOM 530 C CA . GLY A 1 72 ? 9.364 -9.901 -6.350 1.00 87.56 72 GLY A CA 1
ATOM 531 C C . GLY A 1 72 ? 9.994 -8.507 -6.285 1.00 87.56 72 GLY A C 1
ATOM 532 O O . GLY A 1 72 ? 11.040 -8.275 -6.890 1.00 87.56 72 GLY A O 1
ATOM 533 N N . LEU A 1 73 ? 9.338 -7.571 -5.596 1.00 87.12 73 LEU A N 1
ATOM 534 C CA . LEU A 1 73 ? 9.766 -6.178 -5.498 1.00 87.12 73 LEU A CA 1
ATOM 535 C C . LEU A 1 73 ? 10.486 -5.930 -4.179 1.00 87.12 73 LEU A C 1
ATOM 537 O O . LEU A 1 73 ? 10.061 -6.395 -3.122 1.00 87.12 73 LEU A O 1
ATOM 541 N N . ASP A 1 74 ? 11.530 -5.110 -4.220 1.00 89.19 74 ASP A N 1
ATOM 542 C CA . ASP A 1 74 ? 12.109 -4.575 -2.998 1.00 89.19 74 ASP A CA 1
ATOM 543 C C . ASP A 1 74 ? 11.201 -3.488 -2.398 1.00 89.19 74 ASP A C 1
ATOM 545 O O . ASP A 1 74 ? 10.520 -2.744 -3.109 1.00 89.19 74 ASP A O 1
ATOM 549 N N . ASN A 1 75 ? 11.218 -3.339 -1.072 1.00 87.38 75 ASN A N 1
ATOM 550 C CA . ASN A 1 75 ? 10.447 -2.298 -0.390 1.00 87.38 75 ASN A CA 1
ATOM 551 C C . ASN A 1 75 ? 10.806 -0.880 -0.880 1.00 87.38 75 ASN A C 1
ATOM 553 O O . ASN A 1 75 ? 9.957 0.002 -0.852 1.00 87.38 75 ASN A O 1
ATOM 557 N N . SER A 1 76 ? 12.039 -0.654 -1.346 1.00 87.75 76 SER A N 1
ATOM 558 C CA . SER A 1 76 ? 12.461 0.622 -1.944 1.00 87.75 76 SER A CA 1
ATOM 559 C C . SER A 1 76 ? 11.772 0.939 -3.279 1.00 87.75 76 SER A C 1
ATOM 561 O O . SER A 1 76 ? 11.674 2.107 -3.659 1.00 87.75 76 SER A O 1
ATOM 563 N N . GLN A 1 77 ? 11.270 -0.079 -3.979 1.00 88.62 77 GLN A N 1
ATOM 564 C CA . GLN A 1 77 ? 10.548 0.068 -5.243 1.00 88.62 77 GLN A CA 1
ATOM 565 C C . GLN A 1 77 ? 9.055 0.346 -5.033 1.00 88.62 77 GLN A C 1
ATOM 567 O O . GLN A 1 77 ? 8.397 0.851 -5.942 1.00 88.62 77 GLN A O 1
ATOM 572 N N . ILE A 1 78 ? 8.523 0.039 -3.846 1.00 89.81 78 ILE A N 1
ATOM 573 C CA . ILE A 1 78 ? 7.142 0.337 -3.466 1.00 89.81 78 ILE A CA 1
ATOM 574 C C . ILE A 1 78 ? 7.085 1.791 -2.988 1.00 89.81 78 ILE A C 1
ATOM 576 O O . ILE A 1 78 ? 7.766 2.185 -2.042 1.00 89.81 78 ILE A O 1
ATOM 580 N N . GLY A 1 79 ? 6.281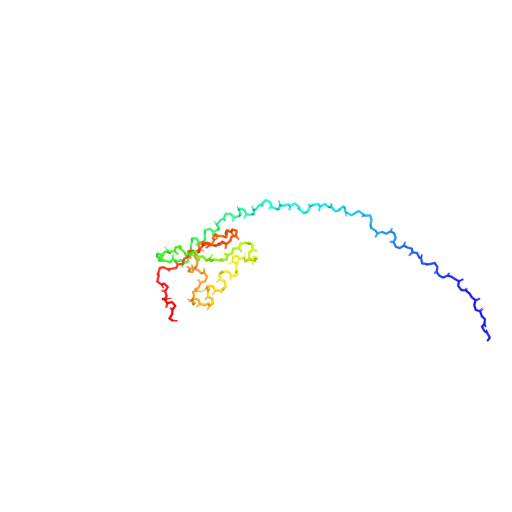 2.601 -3.670 1.00 91.50 79 GLY A N 1
ATOM 581 C CA . GLY A 1 79 ? 6.114 4.016 -3.374 1.00 91.50 79 GLY A CA 1
ATOM 582 C C . GLY A 1 79 ? 5.089 4.275 -2.270 1.00 91.50 79 GLY A C 1
ATOM 583 O O . GLY A 1 79 ? 5.019 3.581 -1.253 1.00 91.50 79 GLY A O 1
ATOM 584 N N . SER A 1 80 ? 4.283 5.322 -2.451 1.00 92.00 80 SER A N 1
ATOM 585 C CA . SER A 1 80 ? 3.316 5.725 -1.434 1.00 92.00 80 SER A CA 1
ATOM 586 C C . SER A 1 80 ? 2.146 4.747 -1.360 1.00 92.00 80 SER A C 1
ATOM 588 O O . SER A 1 80 ? 1.650 4.258 -2.374 1.00 92.00 80 SER A O 1
ATOM 590 N N . ILE A 1 81 ? 1.667 4.500 -0.136 1.00 94.88 81 ILE A N 1
ATOM 591 C CA . ILE A 1 81 ? 0.458 3.712 0.116 1.00 94.88 81 ILE A CA 1
ATOM 592 C C . ILE A 1 81 ? -0.577 4.575 0.826 1.00 94.88 81 ILE A C 1
ATOM 594 O O . ILE A 1 81 ? -0.367 5.021 1.958 1.00 94.88 81 ILE A O 1
ATOM 598 N N . ALA A 1 82 ? -1.729 4.754 0.186 1.00 95.81 82 ALA A N 1
ATOM 599 C CA . ALA A 1 82 ? -2.880 5.443 0.748 1.00 95.81 82 ALA A CA 1
ATOM 600 C C . ALA A 1 82 ? -4.006 4.445 1.058 1.00 95.81 82 ALA A C 1
ATOM 602 O O . ALA A 1 82 ? -4.742 4.013 0.174 1.00 95.81 82 ALA A O 1
ATOM 603 N N . LEU A 1 83 ? -4.162 4.100 2.340 1.00 94.94 83 LEU A N 1
ATOM 604 C CA . LEU A 1 83 ? -5.255 3.254 2.831 1.00 94.94 83 LEU A CA 1
ATOM 605 C C . LEU A 1 83 ? -6.577 4.035 2.901 1.00 94.94 83 LEU A C 1
ATOM 607 O O . LEU A 1 83 ? -6.675 4.978 3.693 1.00 94.94 83 LEU A O 1
ATOM 611 N N . GLN A 1 84 ? -7.602 3.580 2.178 1.00 96.12 84 GLN A N 1
ATOM 612 C CA . GLN A 1 84 ? -8.985 4.065 2.284 1.00 96.12 84 GLN A CA 1
ATOM 613 C C . GLN A 1 84 ? -9.842 3.106 3.124 1.00 96.12 84 GLN A C 1
ATOM 615 O O . GLN A 1 84 ? -9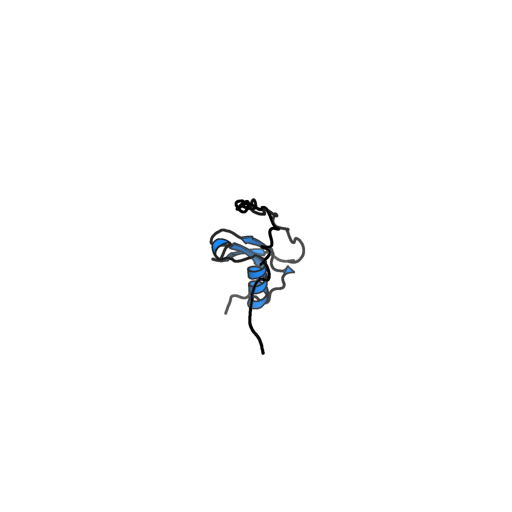.339 2.140 3.703 1.00 96.12 84 GLN A O 1
ATOM 620 N N . GLY A 1 85 ? -11.142 3.390 3.249 1.00 95.62 85 GLY A N 1
ATOM 621 C CA . GLY A 1 85 ? -12.081 2.533 3.981 1.00 95.62 85 GLY A CA 1
ATOM 622 C C . GLY A 1 85 ? -12.144 1.123 3.393 1.00 95.62 85 GLY A C 1
ATOM 623 O O . GLY A 1 85 ? -11.791 0.160 4.073 1.00 95.62 85 GLY A O 1
ATOM 624 N N . ASP A 1 86 ? -12.529 1.038 2.121 1.00 97.75 86 ASP A N 1
ATOM 625 C CA . ASP A 1 86 ? -12.820 -0.225 1.430 1.00 97.75 86 ASP A CA 1
ATOM 626 C C . ASP A 1 86 ? -11.755 -0.608 0.384 1.00 97.75 86 ASP A C 1
ATOM 628 O O . ASP A 1 86 ? -11.698 -1.751 -0.047 1.00 97.75 86 ASP A O 1
ATOM 632 N N . HIS A 1 87 ? -10.866 0.314 0.008 1.00 97.69 87 HIS A N 1
ATOM 633 C CA . HIS A 1 87 ? -9.789 0.079 -0.960 1.00 97.69 87 HIS A CA 1
ATOM 634 C C . HIS A 1 87 ? -8.497 0.790 -0.536 1.00 97.69 87 HIS A C 1
ATOM 636 O O . HIS A 1 87 ? -8.463 1.482 0.482 1.00 97.69 87 HIS A O 1
ATOM 642 N N . SER A 1 88 ? -7.430 0.626 -1.311 1.00 96.94 88 SER A N 1
ATOM 643 C CA . SER A 1 88 ? -6.143 1.293 -1.103 1.00 96.94 88 SER A CA 1
ATOM 644 C C . SER A 1 88 ? -5.515 1.679 -2.433 1.00 96.94 88 SER A C 1
ATOM 646 O O . SER A 1 88 ? -5.747 1.007 -3.435 1.00 96.94 88 SER A O 1
ATOM 648 N N . PHE A 1 89 ? -4.704 2.733 -2.428 1.00 96.75 89 PHE A N 1
ATOM 649 C CA . PHE A 1 89 ? -3.846 3.098 -3.553 1.00 96.75 89 PHE A CA 1
ATOM 650 C C . PHE A 1 89 ? -2.393 2.793 -3.217 1.00 96.75 89 PHE A C 1
ATOM 652 O O . PHE A 1 89 ? -1.961 3.068 -2.095 1.00 96.75 89 PHE A O 1
ATOM 659 N N . VAL A 1 90 ? -1.668 2.221 -4.173 1.00 94.81 90 VAL A N 1
ATOM 660 C CA . VAL A 1 90 ? -0.259 1.853 -4.034 1.00 94.81 90 VAL A CA 1
ATOM 661 C C . VAL A 1 90 ? 0.493 2.288 -5.279 1.00 94.81 90 VAL A C 1
ATOM 663 O O . VAL A 1 90 ? 0.110 1.913 -6.384 1.00 94.81 90 VAL A O 1
ATOM 666 N N . ASP A 1 91 ? 1.574 3.034 -5.100 1.00 93.50 91 ASP A N 1
ATOM 667 C CA . ASP A 1 91 ? 2.473 3.366 -6.200 1.00 93.50 91 ASP A CA 1
ATOM 668 C C . ASP A 1 91 ? 3.505 2.251 -6.396 1.00 93.50 91 ASP A C 1
ATOM 670 O O . ASP A 1 91 ? 4.236 1.905 -5.466 1.00 93.50 91 ASP A O 1
ATOM 674 N N . LEU A 1 92 ? 3.573 1.695 -7.603 1.00 91.69 92 LEU A N 1
ATOM 675 C CA . LEU A 1 92 ? 4.481 0.606 -7.977 1.00 91.69 92 LEU A CA 1
ATOM 676 C C . LEU A 1 92 ? 5.246 0.957 -9.257 1.00 91.69 92 LEU A C 1
ATOM 678 O O . LEU A 1 92 ? 4.785 1.818 -10.007 1.00 91.69 92 LEU A O 1
ATOM 682 N N . PRO A 1 93 ? 6.393 0.317 -9.545 1.00 89.94 93 PRO A N 1
ATOM 683 C CA . PRO A 1 93 ? 7.101 0.518 -10.807 1.00 89.94 93 PRO A CA 1
ATOM 684 C C . PRO A 1 93 ? 6.184 0.271 -12.013 1.00 89.94 93 PRO A C 1
ATOM 686 O O . PRO A 1 93 ? 5.332 -0.609 -11.974 1.00 89.94 93 PRO A O 1
ATOM 689 N N . ALA A 1 94 ? 6.346 1.036 -13.093 1.00 81.38 94 ALA A N 1
ATOM 690 C CA . ALA A 1 94 ? 5.551 0.832 -14.310 1.00 81.38 94 ALA A CA 1
ATOM 691 C C . ALA A 1 94 ? 5.816 -0.532 -14.979 1.00 81.38 94 ALA A C 1
ATOM 693 O O . ALA A 1 94 ? 4.933 -1.077 -15.635 1.00 81.38 94 ALA A O 1
ATOM 694 N N . ASP A 1 95 ? 7.022 -1.072 -14.797 1.00 74.88 95 ASP A N 1
ATOM 695 C CA . ASP A 1 95 ? 7.478 -2.340 -15.373 1.00 74.88 95 ASP A CA 1
ATOM 696 C C . ASP A 1 95 ? 7.202 -3.513 -14.419 1.00 74.88 95 ASP A C 1
ATOM 698 O O . ASP A 1 95 ? 8.109 -4.219 -13.976 1.00 74.88 95 ASP A O 1
ATOM 702 N N . LEU A 1 96 ? 5.939 -3.670 -14.008 1.00 69.88 96 LEU A N 1
ATOM 703 C CA . LEU A 1 96 ? 5.535 -4.883 -13.303 1.00 69.88 96 LEU A CA 1
ATOM 704 C C . LEU A 1 96 ? 5.437 -6.021 -14.319 1.00 69.88 96 LEU A C 1
ATOM 706 O O . LEU A 1 96 ? 4.757 -5.849 -15.337 1.00 69.88 96 LEU A O 1
ATOM 710 N N . PRO A 1 97 ? 6.033 -7.197 -14.049 1.00 63.34 97 PRO A N 1
ATOM 711 C CA . PRO A 1 97 ? 5.722 -8.374 -14.839 1.00 63.34 97 PRO A CA 1
ATOM 712 C C . PRO A 1 97 ? 4.210 -8.597 -14.752 1.00 63.34 97 PRO A C 1
ATOM 714 O O . PRO A 1 97 ? 3.650 -8.700 -13.658 1.00 63.34 97 PRO A O 1
ATOM 717 N N . ALA A 1 98 ? 3.533 -8.612 -15.904 1.00 57.91 98 ALA A N 1
ATOM 718 C CA . ALA A 1 98 ? 2.128 -8.979 -15.949 1.00 57.91 98 ALA A CA 1
ATOM 719 C C . ALA A 1 98 ? 2.003 -10.361 -15.302 1.00 57.91 98 ALA A C 1
ATOM 721 O O . ALA A 1 98 ? 2.695 -11.294 -15.721 1.00 57.91 98 ALA A O 1
ATOM 722 N N . ALA A 1 99 ? 1.183 -10.466 -14.253 1.00 53.53 99 ALA A N 1
ATOM 723 C CA . ALA A 1 99 ? 0.911 -11.741 -13.606 1.00 53.53 99 ALA A CA 1
ATOM 724 C C . ALA A 1 99 ? 0.517 -12.747 -14.699 1.00 53.53 99 ALA A C 1
ATOM 726 O O . ALA A 1 99 ? -0.444 -12.514 -15.435 1.00 53.53 99 ALA A O 1
ATOM 727 N N . THR A 1 100 ? 1.358 -13.769 -14.869 1.00 38.28 100 THR A N 1
ATOM 728 C CA . THR A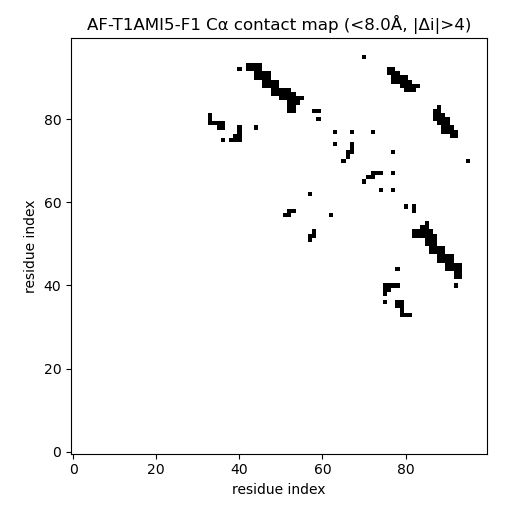 1 100 ? 1.206 -14.822 -15.882 1.00 38.28 100 THR A CA 1
ATOM 729 C C . THR A 1 100 ? 0.140 -15.814 -15.453 1.00 38.28 100 THR A C 1
ATOM 731 O O . THR A 1 100 ? 0.077 -16.110 -14.238 1.00 38.28 100 THR A O 1
#

Secondary structure (DSSP, 8-state):
--------------------------------------SS--S-EEEEEE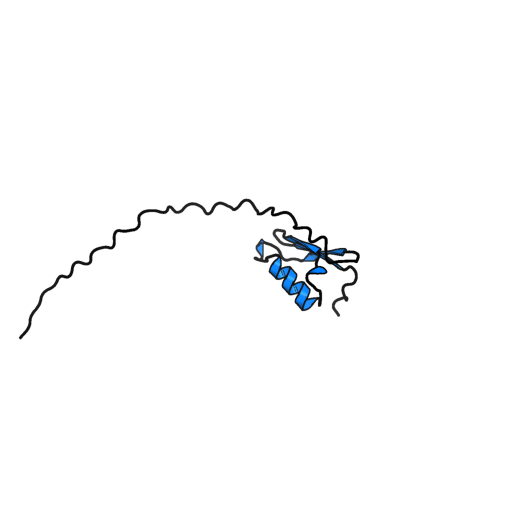S--GGGT--HHHHHHHHHHHHT--TTT---EEE-SS-EEEEEES-PPP--

Mean predicted aligned error: 15.94 Å

Organism: NCBI:txid410659

InterPro domains:
  IPR005580 DEAD box helicase DbpA/CsdA, RNA-binding domain [PF03880] (47-98)
  IPR012677 Nucleotide-binding alpha-beta plait domain superfamily [G3DSA:3.30.70.330] (48-100)

Nearest PDB structures (foldseek):
  5b88-assembly1_A  TM=7.553E-01  e=6.545E-05  Escherichia coli K-12
  7pli-assembly2_F  TM=9.196E-01  e=5.356E-03  Escherichia coli K-12
  7pli-assembly1_B  TM=9.215E-01  e=5.714E-03  Escherichia coli K-12
  7pli-assembly3_I  TM=9.165E-01  e=7.899E-03  Escherichia coli K-12
  7pli-assembly3_J  TM=9.193E-01  e=8.428E-03  Escherichia coli K-12